Protein AF-A0AAU9H658-F1 (afdb_monomer)

Radius of gyration: 11.83 Å; Cα contacts (8 Å, |Δi|>4): 87; chains: 1; bounding box: 33×25×30 Å

Solvent-accessible surface area (backbone atoms only — not comparable to full-atom values): 3350 Å² total; per-residue (Å²): 132,83,77,74,69,66,46,78,40,53,50,85,61,54,46,75,58,91,95,44,37,29,38,75,44,78,38,82,89,78,74,41,79,45,82,42,74,43,42,78,57,72,62,79,89,56,42,29,32,33,36,80,115

Sequence (53 aa):
MTNDDVLLVPVTAVSKKGTDNYVWLYDDETQKIKQVRVKLGNADAKQQKLHQG

pLDDT: mean 82.81, std 12.95, range [37.28, 95.0]

Mean predicted aligned error: 6.22 Å

Nearest PDB structures (foldseek):
  4kku-assembly3_C  TM=9.041E-01  e=4.908E-01  Borreliella burgdorferi B31
  4kku-assembly4_D  TM=9.034E-01  e=5.200E-01  Borreliella burgdorferi B31
  4kkt-assembly2_B  TM=6.576E-01  e=2.449E-01  Borreliella burgdorferi B31
  4kkt-assembly1_A  TM=6.542E-01  e=3.893E-01  Borreliella burgdorferi B31
  4kku-assembly2_B  TM=6.546E-01  e=4.125E-01  Borreliella burgdorferi B31

Structure (mmCIF, N/CA/C/O backbone):
data_AF-A0AAU9H658-F1
#
_entry.id   AF-A0AAU9H658-F1
#
loop_
_atom_site.group_PDB
_atom_site.id
_atom_site.type_symbol
_atom_site.label_atom_id
_atom_site.label_alt_id
_atom_site.label_comp_id
_atom_site.label_asym_id
_atom_site.label_entity_id
_atom_site.label_seq_id
_atom_site.pdbx_PDB_ins_code
_atom_site.Cartn_x
_atom_site.Cartn_y
_atom_site.Cartn_z
_atom_site.occupancy
_atom_site.B_iso_or_equiv
_atom_site.auth_seq_id
_atom_site.auth_comp_id
_atom_site.auth_asym_id
_atom_site.auth_atom_id
_atom_site.pdbx_PDB_model_num
ATOM 1 N N . MET A 1 1 ? 21.968 -12.023 8.669 1.00 37.28 1 MET A N 1
ATOM 2 C CA . MET A 1 1 ? 21.109 -11.980 7.472 1.00 37.28 1 MET A CA 1
ATOM 3 C C . MET A 1 1 ? 19.813 -11.332 7.914 1.00 37.28 1 MET A C 1
ATOM 5 O O . MET A 1 1 ? 19.033 -11.986 8.591 1.00 37.28 1 MET A O 1
ATOM 9 N N . THR A 1 2 ? 19.652 -10.029 7.699 1.00 46.12 2 THR A N 1
ATOM 10 C CA . THR A 1 2 ? 18.352 -9.381 7.892 1.00 46.12 2 THR A CA 1
ATOM 11 C C . THR A 1 2 ? 17.458 -9.911 6.785 1.00 46.12 2 THR A C 1
ATOM 13 O O . THR A 1 2 ? 17.731 -9.687 5.610 1.00 46.12 2 THR A O 1
ATOM 16 N N . ASN A 1 3 ? 16.480 -10.733 7.154 1.00 50.03 3 ASN A N 1
ATOM 17 C CA . ASN A 1 3 ? 15.418 -11.125 6.247 1.00 50.03 3 ASN A CA 1
ATOM 18 C C . ASN A 1 3 ? 14.587 -9.856 6.045 1.00 50.03 3 ASN A C 1
ATOM 20 O O . ASN A 1 3 ? 13.711 -9.564 6.850 1.00 50.03 3 ASN A O 1
ATOM 24 N N . ASP A 1 4 ? 14.977 -9.016 5.083 1.00 60.31 4 ASP A N 1
ATOM 25 C CA . ASP A 1 4 ? 14.121 -7.925 4.634 1.00 60.31 4 ASP A CA 1
ATOM 26 C C . ASP A 1 4 ? 12.828 -8.597 4.180 1.00 60.31 4 ASP A C 1
ATOM 28 O O . ASP A 1 4 ? 12.824 -9.288 3.161 1.00 60.31 4 ASP A O 1
ATOM 32 N N . ASP A 1 5 ? 11.767 -8.491 4.978 1.00 63.81 5 ASP A N 1
ATOM 33 C CA . ASP A 1 5 ? 10.483 -9.104 4.667 1.00 63.81 5 ASP A CA 1
ATOM 34 C C . ASP A 1 5 ? 9.936 -8.438 3.398 1.00 63.81 5 ASP A C 1
ATOM 36 O O . ASP A 1 5 ? 9.339 -7.358 3.417 1.00 63.81 5 ASP A O 1
ATOM 40 N N . VAL A 1 6 ? 10.231 -9.061 2.255 1.00 70.44 6 VAL A N 1
ATOM 41 C CA . VAL A 1 6 ? 9.814 -8.596 0.937 1.00 70.44 6 VAL A CA 1
ATOM 42 C C . VAL A 1 6 ? 8.419 -9.125 0.671 1.00 70.44 6 VAL A C 1
ATOM 44 O O . VAL A 1 6 ? 8.223 -10.318 0.430 1.00 70.44 6 VAL A O 1
ATOM 47 N N . LEU A 1 7 ? 7.451 -8.215 0.643 1.00 81.62 7 LEU A N 1
ATOM 48 C CA . LEU A 1 7 ? 6.097 -8.538 0.223 1.00 81.62 7 LEU A CA 1
ATOM 49 C C . LEU A 1 7 ? 5.966 -8.328 -1.290 1.00 81.62 7 LEU A C 1
ATOM 51 O O . LEU A 1 7 ? 6.276 -7.253 -1.807 1.00 81.62 7 LEU A O 1
ATOM 55 N N . LEU A 1 8 ? 5.493 -9.350 -2.001 1.00 84.69 8 LEU A N 1
ATOM 56 C CA . LEU A 1 8 ? 5.122 -9.255 -3.413 1.00 84.69 8 LEU A CA 1
ATOM 57 C C . LEU A 1 8 ? 3.628 -8.958 -3.521 1.00 84.69 8 LEU A C 1
ATOM 59 O O . LEU A 1 8 ? 2.803 -9.753 -3.075 1.00 84.69 8 LEU A O 1
ATOM 63 N N . VAL A 1 9 ? 3.284 -7.830 -4.138 1.00 85.50 9 VAL A N 1
ATOM 64 C CA . VAL A 1 9 ? 1.889 -7.433 -4.375 1.00 85.50 9 VAL A CA 1
ATOM 65 C C . VAL A 1 9 ? 1.645 -7.153 -5.857 1.00 85.50 9 VAL A C 1
ATOM 67 O O . VAL A 1 9 ? 2.586 -6.813 -6.578 1.00 85.50 9 VAL A O 1
ATOM 70 N N . PRO A 1 10 ? 0.397 -7.243 -6.348 1.00 89.44 10 PRO A N 1
ATOM 71 C CA . PRO A 1 10 ? 0.047 -6.695 -7.653 1.00 89.44 10 PRO A CA 1
ATOM 72 C C . PRO A 1 10 ? 0.378 -5.200 -7.722 1.00 89.44 10 PRO A C 1
ATOM 74 O O . PRO A 1 10 ? 0.110 -4.462 -6.773 1.00 89.44 10 PRO A O 1
ATOM 77 N N . VAL A 1 11 ? 0.886 -4.724 -8.862 1.00 87.25 11 VAL A N 1
ATOM 78 C CA . VAL A 1 11 ? 1.189 -3.288 -9.064 1.00 87.25 11 VAL A CA 1
ATOM 79 C C . VAL A 1 11 ? -0.029 -2.385 -8.831 1.00 87.25 11 VAL A C 1
ATOM 81 O O . VAL A 1 11 ? 0.113 -1.252 -8.382 1.00 87.25 11 VAL A O 1
ATOM 84 N N . THR A 1 12 ? -1.238 -2.902 -9.063 1.00 88.38 12 THR A N 1
ATOM 85 C CA . THR A 1 12 ? -2.511 -2.194 -8.860 1.00 88.38 12 THR A CA 1
ATOM 86 C C . THR A 1 12 ? -2.870 -1.976 -7.390 1.00 88.38 12 THR A C 1
ATOM 88 O O . THR A 1 12 ? -3.716 -1.137 -7.096 1.00 88.38 12 THR A O 1
ATOM 91 N N . ALA A 1 13 ? -2.252 -2.714 -6.462 1.00 90.06 13 ALA A N 1
ATOM 92 C CA . ALA A 1 13 ? -2.462 -2.537 -5.025 1.00 90.06 13 ALA A CA 1
ATOM 93 C C . ALA A 1 13 ? -1.682 -1.334 -4.458 1.00 90.06 13 ALA A C 1
ATOM 95 O O . ALA A 1 13 ? -1.951 -0.890 -3.340 1.00 90.06 13 ALA A O 1
ATOM 96 N N . VAL A 1 14 ? -0.721 -0.797 -5.219 1.00 90.50 14 VAL A N 1
ATOM 97 C CA . VAL A 1 14 ? 0.090 0.354 -4.818 1.00 90.50 14 VAL A CA 1
ATOM 98 C C . VAL A 1 14 ? -0.577 1.644 -5.277 1.00 90.50 14 VAL A C 1
ATOM 100 O O . VAL A 1 14 ? -0.813 1.869 -6.461 1.00 90.50 14 VAL A O 1
ATOM 103 N N . SER A 1 15 ? -0.842 2.532 -4.324 1.00 92.12 15 SER A N 1
ATOM 104 C CA . SER A 1 15 ? -1.340 3.881 -4.579 1.00 92.12 15 SER A CA 1
ATOM 105 C C . SER A 1 15 ? -0.194 4.885 -4.541 1.00 92.12 15 SER A C 1
ATOM 107 O O . SER A 1 15 ? 0.567 4.937 -3.574 1.00 92.12 15 SER A O 1
ATOM 109 N N . LYS A 1 16 ? -0.092 5.726 -5.572 1.00 90.88 16 LYS A N 1
ATOM 110 C CA . LYS A 1 16 ? 0.917 6.786 -5.652 1.00 90.88 16 LYS A CA 1
ATOM 111 C C . LYS A 1 16 ? 0.320 8.128 -5.237 1.00 90.88 16 LYS A C 1
ATOM 113 O O . LYS A 1 16 ? -0.724 8.526 -5.750 1.00 90.88 16 LYS A O 1
ATOM 118 N N . LYS A 1 17 ? 1.002 8.852 -4.349 1.00 89.00 17 LYS A N 1
ATOM 119 C CA . LYS A 1 17 ? 0.654 10.226 -3.962 1.00 89.00 17 LYS A CA 1
ATOM 120 C C . LYS A 1 17 ? 1.918 11.082 -4.003 1.00 89.00 17 LYS A C 1
ATOM 122 O O . LYS A 1 17 ? 2.787 10.969 -3.145 1.00 89.00 17 LYS A O 1
ATOM 127 N N . GLY A 1 18 ? 2.031 11.927 -5.028 1.00 90.19 18 GLY A N 1
ATOM 128 C CA . GLY A 1 18 ? 3.259 12.680 -5.293 1.00 90.19 18 GLY A CA 1
ATOM 129 C C . GLY A 1 18 ? 4.423 11.746 -5.639 1.00 90.19 18 GLY A C 1
ATOM 130 O O . GLY A 1 18 ? 4.329 10.950 -6.575 1.00 90.19 18 GLY A O 1
ATOM 131 N N . THR A 1 19 ? 5.516 11.841 -4.882 1.00 89.25 19 THR A N 1
ATOM 132 C CA . THR A 1 19 ? 6.691 10.959 -5.004 1.00 89.25 19 THR A CA 1
ATOM 133 C C . THR A 1 19 ? 6.586 9.691 -4.160 1.00 89.25 19 THR A C 1
ATOM 135 O O . THR A 1 19 ? 7.419 8.800 -4.304 1.00 89.25 19 THR A O 1
ATOM 138 N N . ASP A 1 20 ? 5.576 9.605 -3.295 1.00 91.25 20 ASP A N 1
ATOM 139 C CA . ASP A 1 20 ? 5.439 8.538 -2.313 1.00 91.25 20 ASP A CA 1
ATOM 140 C C . ASP A 1 20 ? 4.485 7.437 -2.768 1.00 91.25 20 ASP A C 1
ATOM 142 O O . ASP A 1 20 ? 3.513 7.671 -3.493 1.00 91.25 20 ASP A O 1
ATOM 146 N N . ASN A 1 21 ? 4.776 6.224 -2.299 1.00 91.44 21 ASN A N 1
ATOM 147 C CA . ASN A 1 21 ? 4.017 5.019 -2.596 1.00 91.44 21 ASN A CA 1
ATOM 148 C C . ASN A 1 21 ? 3.410 4.470 -1.311 1.00 91.44 21 ASN A C 1
ATOM 150 O O . ASN A 1 21 ? 4.059 4.453 -0.261 1.00 91.44 21 ASN A O 1
ATOM 154 N N . TYR A 1 22 ? 2.167 4.020 -1.414 1.00 91.88 22 TYR A N 1
ATOM 155 C CA . TYR A 1 22 ? 1.379 3.563 -0.285 1.00 91.88 22 TYR A CA 1
ATOM 156 C C . TYR A 1 22 ? 0.645 2.274 -0.611 1.00 91.88 22 TYR A C 1
ATOM 158 O O . TYR A 1 22 ? 0.232 2.048 -1.748 1.00 91.88 22 TYR A O 1
ATOM 166 N N . VAL A 1 23 ? 0.414 1.478 0.424 1.00 92.06 23 VAL A N 1
ATOM 167 C CA . VAL A 1 23 ? -0.534 0.365 0.402 1.00 92.06 23 VAL A CA 1
ATOM 168 C C . VAL A 1 23 ? -1.561 0.541 1.505 1.00 92.06 23 VAL A C 1
ATOM 170 O O . VAL A 1 23 ? -1.306 1.199 2.517 1.00 92.06 23 VAL A O 1
ATOM 173 N N . TRP A 1 24 ? -2.729 -0.047 1.295 1.00 92.31 24 TRP A N 1
ATOM 174 C CA . TRP A 1 24 ? -3.767 -0.140 2.307 1.00 92.31 24 TRP A CA 1
ATOM 175 C C . TRP A 1 24 ? -3.683 -1.514 2.949 1.00 92.31 24 TRP A C 1
ATOM 177 O O . TRP A 1 24 ? -3.776 -2.526 2.259 1.00 92.31 24 TRP A O 1
ATOM 187 N N . LEU A 1 25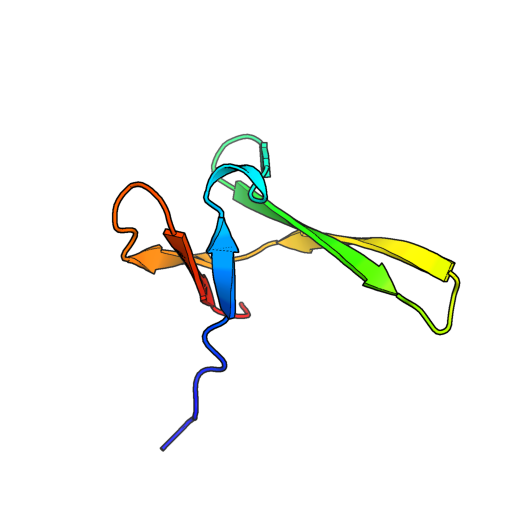 ? -3.486 -1.537 4.260 1.00 90.69 25 LEU A N 1
ATOM 188 C CA . LEU A 1 25 ? -3.543 -2.754 5.051 1.00 90.69 25 LEU A CA 1
ATOM 189 C C . LEU A 1 25 ? -4.877 -2.781 5.780 1.00 90.69 25 LEU A C 1
ATOM 191 O O . LEU A 1 25 ? -5.273 -1.784 6.389 1.00 90.69 25 LEU A O 1
ATOM 195 N N . TYR A 1 26 ? -5.562 -3.913 5.694 1.00 90.38 26 TYR A N 1
ATOM 196 C CA . TYR A 1 26 ? -6.695 -4.201 6.554 1.00 90.38 26 TYR A CA 1
ATOM 197 C C . TYR A 1 26 ? -6.170 -4.849 7.833 1.00 90.38 26 TYR A C 1
ATOM 199 O O . TYR A 1 26 ? -5.353 -5.764 7.780 1.00 90.38 26 TYR A O 1
ATOM 207 N N . ASP A 1 27 ? -6.584 -4.311 8.970 1.00 89.75 27 ASP A N 1
ATOM 208 C CA . ASP A 1 27 ? -6.241 -4.802 10.296 1.00 89.75 27 ASP A CA 1
ATOM 209 C C . ASP A 1 27 ? -7.438 -5.609 10.811 1.00 89.75 27 ASP A C 1
ATOM 211 O O . ASP A 1 27 ? -8.471 -5.027 11.150 1.00 89.75 27 ASP A O 1
ATOM 215 N N . ASP A 1 28 ? -7.315 -6.939 10.808 1.00 91.94 28 ASP A N 1
ATOM 216 C CA . ASP A 1 28 ? -8.403 -7.857 11.175 1.00 91.94 28 ASP A CA 1
ATOM 217 C C . ASP A 1 28 ? -8.823 -7.716 12.650 1.00 91.94 28 ASP A C 1
ATOM 219 O O . ASP A 1 28 ? -9.987 -7.936 12.984 1.00 91.94 28 ASP A O 1
ATOM 223 N N . GLU A 1 29 ? -7.906 -7.306 13.535 1.00 93.75 29 GLU A N 1
ATOM 224 C CA . GLU A 1 29 ? -8.177 -7.140 14.970 1.00 93.75 29 GLU A CA 1
ATOM 225 C C . GLU A 1 29 ? -9.058 -5.918 15.241 1.00 93.75 29 GLU A C 1
ATOM 227 O O . GLU A 1 29 ? -9.996 -5.961 16.036 1.00 93.75 29 GLU A O 1
ATOM 232 N N . THR A 1 30 ? -8.757 -4.806 14.571 1.00 95.00 30 THR A N 1
ATOM 233 C CA . THR A 1 30 ? -9.471 -3.535 14.750 1.00 95.00 30 THR A CA 1
ATOM 234 C C . THR A 1 30 ? -10.564 -3.305 13.711 1.00 95.00 30 THR A C 1
ATOM 236 O O . THR A 1 30 ? -11.323 -2.342 13.842 1.00 95.00 30 THR A O 1
ATOM 239 N N . GLN A 1 31 ? -10.635 -4.162 12.688 1.00 93.62 31 GLN A N 1
ATOM 240 C CA . GLN A 1 31 ?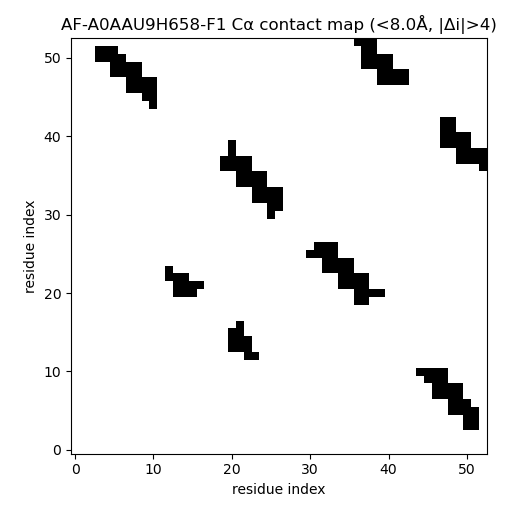 -11.495 -4.053 11.506 1.00 93.62 31 GLN A CA 1
ATOM 241 C C . GLN A 1 31 ? -11.346 -2.719 10.759 1.00 93.62 31 GLN A C 1
ATOM 243 O O . GLN A 1 31 ? -12.303 -2.195 10.182 1.00 93.62 31 GLN A O 1
ATOM 248 N N . LYS A 1 32 ? -10.144 -2.132 10.777 1.00 94.62 32 LYS A N 1
ATOM 249 C CA . LYS A 1 32 ? -9.858 -0.819 10.179 1.00 94.62 32 LYS A CA 1
ATOM 250 C C . LYS A 1 32 ? -8.847 -0.922 9.052 1.00 94.62 32 LYS A C 1
ATOM 252 O O . LYS A 1 32 ? -7.968 -1.775 9.046 1.00 94.62 32 LYS A O 1
ATOM 257 N N . ILE A 1 33 ? -8.936 0.025 8.123 1.00 92.75 33 ILE A N 1
ATOM 258 C CA . ILE A 1 33 ? -7.915 0.229 7.097 1.00 92.75 33 ILE A CA 1
ATOM 259 C C . ILE A 1 33 ? -6.845 1.205 7.591 1.00 92.75 33 ILE A C 1
ATOM 261 O O . ILE A 1 33 ? -7.151 2.235 8.197 1.00 92.75 33 ILE A O 1
ATOM 265 N N . LYS A 1 34 ? -5.581 0.898 7.303 1.00 92.06 34 LYS A N 1
ATOM 266 C CA . LYS A 1 34 ? -4.430 1.770 7.557 1.00 92.06 34 LYS A CA 1
ATOM 267 C C . LYS A 1 34 ? -3.680 1.997 6.253 1.00 92.06 34 LYS A C 1
ATOM 269 O O . LYS A 1 34 ? -3.425 1.055 5.507 1.00 92.06 34 LYS A O 1
ATOM 274 N N . GLN A 1 35 ? -3.315 3.245 5.982 1.00 91.25 35 GLN A N 1
A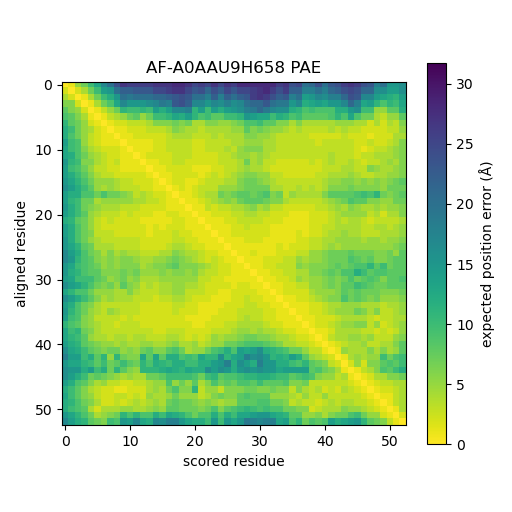TOM 275 C CA . GLN A 1 35 ? -2.451 3.574 4.854 1.00 91.25 35 GLN A CA 1
ATOM 276 C C . GLN A 1 35 ? -0.996 3.559 5.317 1.00 91.25 35 GLN A C 1
ATOM 278 O O . GLN A 1 35 ? -0.633 4.290 6.238 1.00 91.25 35 GLN A O 1
ATOM 283 N N . VAL A 1 36 ? -0.162 2.748 4.672 1.00 90.69 36 VAL A N 1
ATOM 284 C CA . VAL A 1 36 ? 1.250 2.588 5.031 1.00 90.69 36 VAL A CA 1
ATOM 285 C C . VAL A 1 36 ? 2.126 3.024 3.869 1.00 90.69 36 VAL A C 1
ATOM 287 O O . VAL A 1 36 ? 1.919 2.590 2.736 1.00 90.69 36 VAL A O 1
ATOM 290 N N . ARG A 1 37 ? 3.098 3.902 4.145 1.00 89.88 37 ARG A N 1
ATOM 291 C CA . AR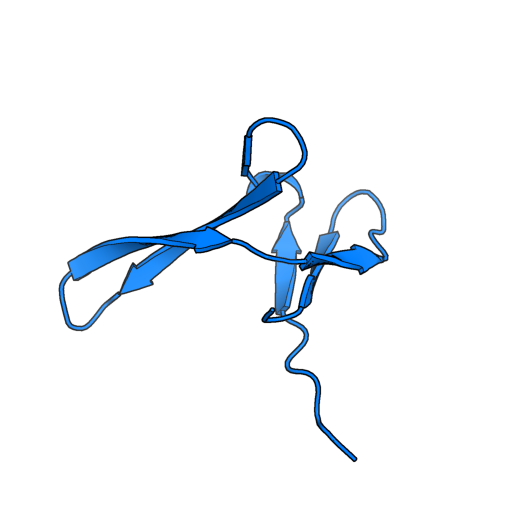G A 1 37 ? 4.112 4.316 3.167 1.00 89.88 37 ARG A CA 1
ATOM 292 C C . AR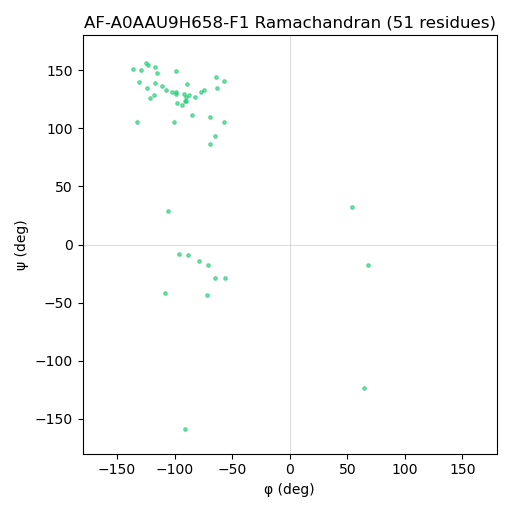G A 1 37 ? 5.114 3.183 2.980 1.00 89.88 37 ARG A C 1
ATOM 294 O O . ARG A 1 3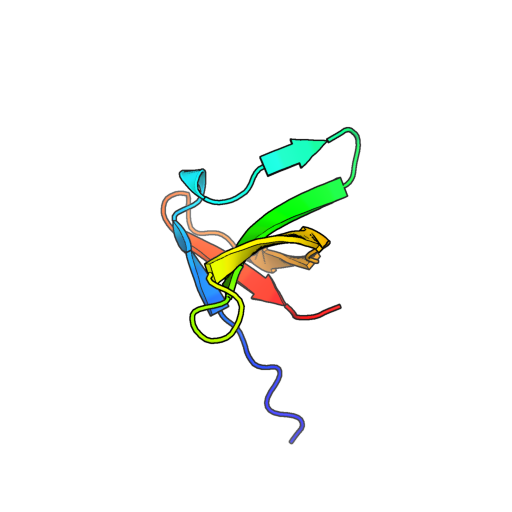7 ? 5.616 2.642 3.959 1.00 89.88 37 ARG A O 1
ATOM 301 N N . VAL A 1 38 ? 5.423 2.862 1.732 1.00 88.38 38 VAL A N 1
ATOM 302 C CA . VAL A 1 38 ? 6.302 1.745 1.367 1.00 88.38 38 VAL A CA 1
ATOM 303 C C . VAL A 1 38 ? 7.394 2.193 0.409 1.00 88.38 38 VAL A C 1
ATOM 305 O O . VAL A 1 38 ? 7.210 3.113 -0.395 1.00 88.38 38 VAL A O 1
ATOM 308 N N . LYS A 1 39 ? 8.542 1.516 0.478 1.00 88.00 39 LYS A N 1
ATOM 309 C CA . LYS A 1 39 ? 9.608 1.651 -0.515 1.00 88.00 39 LYS A CA 1
ATOM 310 C C . LYS A 1 39 ? 9.398 0.597 -1.597 1.00 88.00 39 LYS A C 1
ATOM 312 O O . LYS A 1 39 ? 9.211 -0.583 -1.297 1.00 88.00 39 LYS A O 1
ATOM 317 N N . LEU A 1 40 ? 9.413 1.030 -2.855 1.00 83.75 40 LEU A N 1
ATOM 318 C CA . LEU A 1 40 ? 9.289 0.129 -3.996 1.00 83.75 40 LEU A CA 1
ATOM 319 C C . LEU A 1 40 ? 10.649 -0.491 -4.319 1.00 83.75 40 LEU A C 1
ATOM 321 O O . LEU A 1 40 ? 11.633 0.225 -4.492 1.00 83.75 40 LEU A O 1
ATOM 325 N N . GLY A 1 41 ? 10.682 -1.818 -4.392 1.00 79.00 41 GLY A N 1
ATOM 326 C CA . GLY A 1 41 ? 11.791 -2.589 -4.943 1.00 79.00 41 GLY A CA 1
ATOM 327 C C . GLY A 1 41 ? 11.619 -2.851 -6.442 1.00 79.00 41 GLY A C 1
ATOM 328 O O . GLY A 1 41 ? 10.861 -2.168 -7.133 1.00 79.00 41 GLY A O 1
ATOM 329 N N . ASN A 1 42 ? 12.304 -3.878 -6.951 1.00 81.88 42 ASN A N 1
ATOM 330 C CA . ASN A 1 42 ? 12.205 -4.267 -8.360 1.00 81.88 42 ASN A CA 1
ATOM 331 C C . ASN A 1 42 ? 10.782 -4.744 -8.726 1.00 81.88 42 ASN A C 1
ATOM 333 O O . ASN A 1 42 ? 10.131 -5.417 -7.921 1.00 81.88 42 ASN A O 1
ATOM 337 N N . ALA A 1 43 ? 10.328 -4.430 -9.940 1.00 78.69 43 ALA A N 1
ATOM 338 C CA . ALA A 1 43 ? 8.993 -4.758 -10.439 1.00 78.69 43 ALA A CA 1
ATOM 339 C C . ALA A 1 43 ? 9.071 -5.403 -11.826 1.00 78.69 43 ALA A C 1
ATOM 341 O O . ALA A 1 43 ? 9.847 -4.958 -12.668 1.00 78.69 43 ALA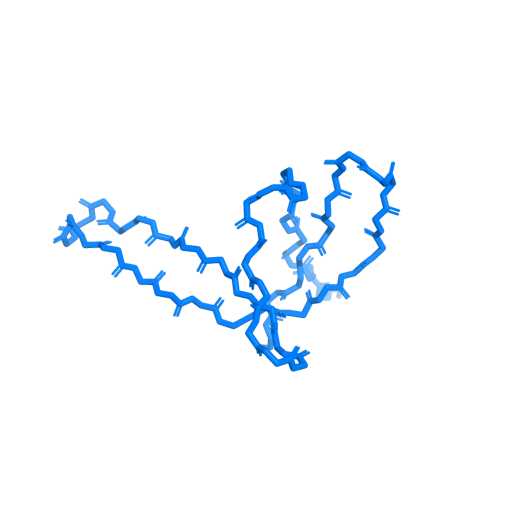 A O 1
ATOM 342 N N . ASP A 1 44 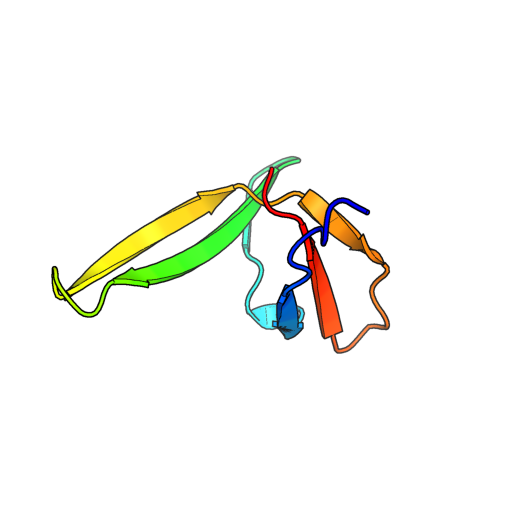? 8.251 -6.423 -12.082 1.00 73.88 44 ASP A N 1
ATOM 343 C CA . ASP A 1 44 ? 8.222 -7.166 -13.356 1.00 73.88 44 ASP A CA 1
ATOM 344 C C . ASP A 1 44 ? 6.995 -6.828 -14.226 1.00 73.88 44 ASP A C 1
ATOM 346 O O . ASP A 1 44 ? 6.512 -7.640 -15.014 1.00 73.88 44 ASP A O 1
ATOM 350 N N . ALA A 1 45 ? 6.488 -5.599 -14.075 1.00 72.00 45 ALA A N 1
ATOM 351 C CA . ALA A 1 45 ? 5.270 -5.054 -14.686 1.00 72.00 45 ALA A CA 1
ATOM 352 C C . ALA A 1 45 ? 3.937 -5.657 -14.199 1.00 72.00 45 ALA A C 1
ATOM 354 O O . ALA A 1 45 ? 2.901 -5.015 -14.370 1.00 72.00 45 ALA A O 1
ATOM 355 N N . LYS A 1 46 ? 3.930 -6.832 -13.555 1.00 76.81 46 LYS A N 1
ATOM 356 C CA . LYS A 1 46 ? 2.724 -7.423 -12.941 1.00 76.81 46 LYS A CA 1
ATOM 357 C C . LYS A 1 46 ? 2.782 -7.373 -11.422 1.00 76.81 46 LYS A C 1
ATOM 359 O O . LYS A 1 46 ? 1.781 -7.068 -10.769 1.00 76.81 46 LYS A O 1
ATOM 364 N N . GLN A 1 47 ? 3.954 -7.660 -10.873 1.00 81.94 47 GLN A N 1
ATOM 365 C CA . GLN A 1 47 ? 4.208 -7.701 -9.447 1.00 81.94 47 GLN A CA 1
ATOM 366 C C . GLN A 1 47 ? 5.194 -6.614 -9.040 1.00 81.94 47 GLN A C 1
ATOM 368 O O . GLN A 1 47 ? 6.108 -6.238 -9.777 1.00 81.94 47 GLN A O 1
ATOM 373 N N . GLN A 1 48 ? 4.991 -6.118 -7.829 1.00 85.81 48 GLN A N 1
ATOM 374 C CA . GLN A 1 48 ? 5.801 -5.105 -7.190 1.00 85.81 48 GLN A CA 1
ATOM 375 C C . GLN A 1 48 ? 6.357 -5.672 -5.890 1.00 85.81 48 GLN A C 1
ATOM 377 O O . GLN A 1 48 ? 5.599 -6.124 -5.029 1.00 85.81 48 GLN A O 1
ATOM 382 N N . LYS A 1 49 ? 7.680 -5.604 -5.728 1.00 82.56 49 LYS A N 1
ATOM 383 C CA . LYS A 1 49 ? 8.318 -5.848 -4.432 1.00 82.56 49 LYS A CA 1
ATOM 384 C C . LYS A 1 49 ? 8.149 -4.630 -3.538 1.00 82.56 49 LYS A C 1
ATOM 386 O O . LYS A 1 49 ? 8.435 -3.508 -3.967 1.00 82.56 49 LYS A O 1
ATOM 391 N N . LEU A 1 50 ? 7.708 -4.859 -2.311 1.00 80.31 50 LEU A N 1
ATOM 392 C CA . LEU A 1 50 ? 7.638 -3.862 -1.254 1.00 80.31 50 LEU A CA 1
ATOM 393 C C . LEU A 1 50 ? 8.671 -4.189 -0.190 1.00 80.31 50 LEU A C 1
ATOM 395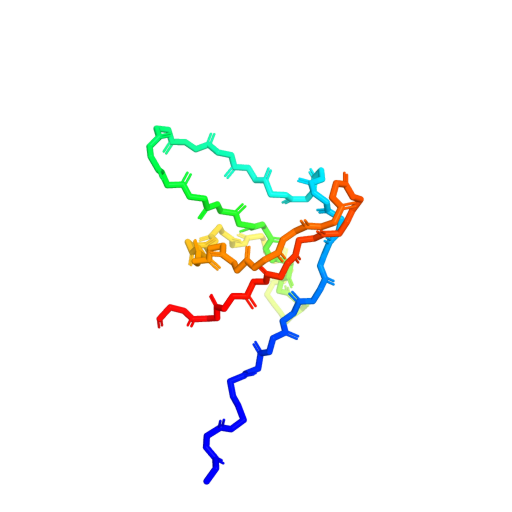 O O . LEU A 1 50 ? 8.788 -5.338 0.231 1.00 80.31 50 LEU A O 1
ATOM 399 N N . HIS A 1 51 ? 9.369 -3.157 0.260 1.00 80.25 51 HIS A N 1
ATOM 400 C CA . HIS A 1 51 ? 10.197 -3.216 1.453 1.00 80.25 51 HIS A CA 1
ATOM 401 C C . HIS A 1 51 ? 9.497 -2.425 2.555 1.00 80.25 51 HIS A C 1
ATOM 403 O O . HIS A 1 51 ? 9.030 -1.301 2.309 1.00 80.25 51 HIS A O 1
ATOM 409 N N . GLN A 1 52 ? 9.416 -3.004 3.755 1.00 68.00 52 GLN A N 1
ATOM 410 C CA . GLN A 1 52 ? 9.078 -2.210 4.932 1.00 68.00 52 GLN A CA 1
ATOM 411 C C . GLN A 1 52 ? 10.182 -1.168 5.158 1.00 68.00 52 GLN A C 1
ATOM 413 O O . GLN A 1 52 ? 11.362 -1.430 4.927 1.00 68.00 52 GLN A O 1
ATOM 418 N N . GLY A 1 53 ? 9.748 0.063 5.430 1.00 55.25 53 GLY A N 1
ATOM 419 C CA . GLY A 1 53 ? 10.580 1.263 5.385 1.00 55.25 53 GLY A CA 1
ATOM 420 C C . GLY A 1 53 ? 11.554 1.391 6.534 1.00 55.25 53 GLY A C 1
ATOM 421 O O . GLY A 1 53 ? 11.175 1.019 7.662 1.00 55.25 53 GLY A O 1
#

Foldseek 3Di:
DPPQPKDKDFPVQWDDDPPWIWGWDQDPVVRDIDIDTWDWDDDPNGIIITGRD

Secondary structure (DSSP, 8-state):
-----EEEEEGGGPEEETTEEEEEEEETTTTEEEEEEEEEEEE-SSEEEEE--

Organism: Streptococcus thermophilus (NCBI:txid1308)